Protein AF-A0A2D8VHN4-F1 (afdb_monomer_lite)

Foldseek 3Di:
DDQDKDKDKQWLQDCVSLVQDDPVNVVQCVVQVVHPSSVVSVVVSVVVCVVVAWDWDDDDPHIMTMTMHTD

pLDDT: mean 86.1, std 9.81, range [49.0, 97.56]

Radius of gyration: 14.1 Å; chains: 1; bounding box: 33×16×44 Å

Structure (mmCIF, N/CA/C/O backbone):
data_AF-A0A2D8VHN4-F1
#
_entry.id   AF-A0A2D8VHN4-F1
#
loop_
_atom_site.group_PDB
_atom_site.id
_atom_site.type_symbol
_atom_site.label_atom_id
_atom_site.label_alt_id
_atom_site.label_comp_id
_atom_site.label_asym_id
_atom_site.label_entity_id
_atom_site.label_seq_id
_atom_site.pdbx_PDB_ins_code
_atom_site.Cartn_x
_atom_site.Cartn_y
_atom_site.Cartn_z
_atom_site.occupancy
_atom_site.B_iso_or_equiv
_atom_site.auth_seq_id
_atom_site.auth_comp_id
_atom_site.auth_asym_id
_atom_site.auth_atom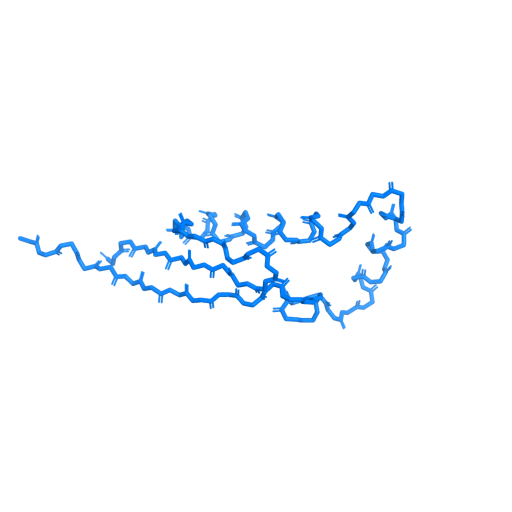_id
_atom_site.pdbx_PDB_model_num
ATOM 1 N N . MET A 1 1 ? -13.854 -3.510 27.796 1.00 49.00 1 MET A N 1
ATOM 2 C CA . MET A 1 1 ? -12.535 -3.054 27.315 1.00 49.00 1 MET A CA 1
ATOM 3 C C . MET A 1 1 ? -12.714 -2.755 25.840 1.00 49.00 1 MET A C 1
ATOM 5 O O . MET A 1 1 ? -13.070 -3.668 25.109 1.00 49.00 1 MET A O 1
ATOM 9 N N . GLY A 1 2 ? -12.678 -1.484 25.439 1.00 58.41 2 GLY A N 1
ATOM 10 C CA . GLY A 1 2 ? -12.849 -1.130 24.029 1.00 58.41 2 GLY A CA 1
ATOM 11 C C . GLY A 1 2 ? -11.611 -1.563 23.254 1.00 58.41 2 GLY A C 1
ATOM 12 O O . GLY A 1 2 ? -10.505 -1.243 23.676 1.00 58.41 2 GLY A O 1
ATOM 13 N N . ASN A 1 3 ? -11.792 -2.304 22.160 1.00 73.56 3 ASN A N 1
ATOM 14 C CA . ASN A 1 3 ? -10.717 -2.545 21.202 1.00 73.56 3 ASN A CA 1
ATOM 15 C C . ASN A 1 3 ? -10.455 -1.217 20.491 1.00 73.56 3 ASN A C 1
ATOM 17 O O . ASN A 1 3 ? -11.116 -0.908 19.498 1.00 73.56 3 ASN A O 1
ATOM 21 N N . ASN A 1 4 ? -9.573 -0.394 21.052 1.00 89.06 4 ASN A N 1
ATOM 22 C CA . ASN A 1 4 ? -9.205 0.863 20.428 1.00 89.06 4 ASN A CA 1
ATOM 23 C C . ASN A 1 4 ? -8.254 0.546 19.273 1.00 89.06 4 ASN A C 1
ATOM 25 O O . ASN A 1 4 ? -7.225 -0.100 19.455 1.00 89.06 4 ASN A O 1
ATOM 29 N N . TRP A 1 5 ? -8.647 0.964 18.078 1.00 94.50 5 TRP A N 1
ATOM 30 C CA . TRP A 1 5 ? -7.889 0.750 16.854 1.00 94.50 5 TRP A CA 1
ATOM 31 C C . TRP A 1 5 ? -7.280 2.068 16.399 1.00 94.50 5 TRP A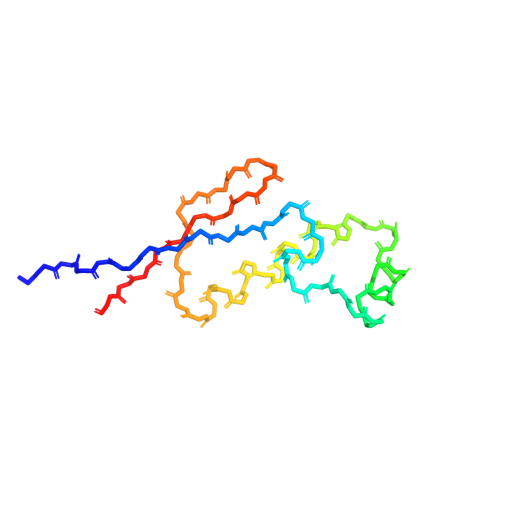 C 1
ATOM 33 O O . TRP A 1 5 ? -7.956 3.099 16.390 1.00 94.50 5 TRP A O 1
ATOM 43 N N . GLU A 1 6 ? -6.026 2.015 15.974 1.00 96.38 6 GLU A N 1
ATOM 44 C CA . GLU A 1 6 ? -5.389 3.070 15.194 1.00 96.38 6 GLU A CA 1
ATOM 45 C C . GLU A 1 6 ? -5.519 2.743 13.704 1.00 96.38 6 GLU A C 1
ATOM 47 O O . GLU A 1 6 ? -5.417 1.577 13.321 1.00 96.38 6 GLU A O 1
ATOM 52 N N . TYR A 1 7 ? -5.724 3.761 12.864 1.00 95.19 7 TYR A N 1
ATOM 53 C CA . TYR A 1 7 ? -5.853 3.620 11.411 1.00 95.19 7 TYR A CA 1
ATOM 54 C C . TYR A 1 7 ? -4.837 4.494 10.682 1.00 95.19 7 TYR A C 1
ATOM 56 O O . TYR A 1 7 ? -4.531 5.603 11.123 1.00 95.19 7 TYR A O 1
ATOM 64 N N . LYS A 1 8 ? -4.352 4.014 9.533 1.00 94.25 8 LYS A N 1
ATOM 65 C CA . LYS A 1 8 ? -3.404 4.737 8.679 1.00 94.25 8 LYS A CA 1
ATOM 66 C C . LYS A 1 8 ? -3.682 4.489 7.198 1.00 94.25 8 LYS A C 1
ATOM 68 O O . LYS A 1 8 ? -4.073 3.392 6.813 1.00 94.25 8 LYS A O 1
ATOM 73 N N . ILE A 1 9 ? -3.433 5.506 6.374 1.00 94.56 9 ILE A N 1
ATOM 74 C CA . ILE A 1 9 ? -3.453 5.423 4.908 1.00 94.56 9 ILE A CA 1
ATOM 75 C C . ILE A 1 9 ? -2.026 5.637 4.399 1.00 94.56 9 ILE A C 1
ATOM 77 O O . ILE A 1 9 ? -1.317 6.519 4.889 1.00 94.56 9 ILE A O 1
ATOM 81 N N . VAL A 1 10 ? -1.596 4.815 3.446 1.00 93.31 10 VAL A N 1
ATOM 82 C CA . VAL A 1 10 ? -0.259 4.852 2.840 1.00 93.31 10 VAL A CA 1
ATOM 83 C C . VAL A 1 10 ? -0.400 5.013 1.332 1.00 93.31 10 VAL A C 1
ATOM 85 O O . VAL A 1 10 ? -1.070 4.205 0.694 1.00 93.31 10 VAL A O 1
ATOM 88 N N . ASP A 1 11 ? 0.256 6.032 0.775 1.00 91.75 11 ASP A N 1
ATOM 89 C CA . ASP A 1 11 ? 0.312 6.286 -0.667 1.00 91.75 11 ASP A CA 1
ATOM 90 C C . ASP A 1 11 ? 1.369 5.387 -1.340 1.00 91.75 11 ASP A C 1
ATOM 92 O O . ASP A 1 11 ? 2.557 5.417 -1.016 1.00 91.75 11 ASP A O 1
ATOM 96 N N . LEU A 1 12 ? 0.903 4.579 -2.284 1.00 90.50 12 LEU A N 1
ATOM 97 C CA . LEU A 1 12 ? 1.623 3.611 -3.107 1.00 90.50 12 LEU A CA 1
ATOM 98 C C . LEU A 1 12 ? 1.545 3.957 -4.610 1.00 9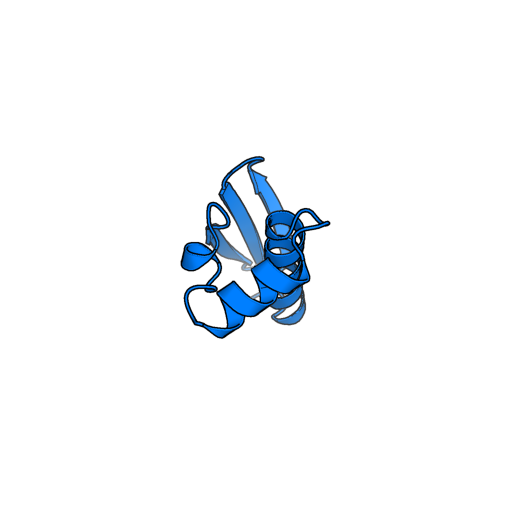0.50 12 LEU A C 1
ATOM 100 O O . LEU A 1 12 ? 1.793 3.089 -5.458 1.00 90.50 12 LEU A O 1
ATOM 104 N N . SER A 1 13 ? 1.156 5.185 -4.967 1.00 87.62 13 SER A N 1
ATOM 105 C CA . SER A 1 13 ? 0.955 5.631 -6.357 1.00 87.62 13 SER A CA 1
ATOM 106 C C . SER A 1 13 ? 2.253 5.694 -7.168 1.00 87.62 13 SER A C 1
ATOM 108 O O . SER A 1 13 ? 2.259 5.463 -8.378 1.00 87.62 13 SER A O 1
ATOM 110 N N . ASN A 1 14 ? 3.374 5.998 -6.515 1.00 85.50 14 ASN A N 1
ATOM 111 C CA . ASN A 1 14 ? 4.676 6.140 -7.156 1.00 85.50 14 ASN A CA 1
ATOM 112 C C . ASN A 1 14 ? 5.821 5.824 -6.180 1.00 85.50 14 ASN A C 1
ATOM 114 O O . ASN A 1 14 ? 5.621 5.737 -4.968 1.00 85.50 14 ASN A O 1
ATOM 118 N N . SER A 1 15 ? 7.032 5.639 -6.717 1.00 81.56 15 SER A N 1
ATOM 119 C CA . SER A 1 15 ? 8.197 5.240 -5.919 1.00 81.56 15 SER A CA 1
ATOM 120 C C . SER A 1 15 ? 8.539 6.275 -4.844 1.00 81.56 15 SER A C 1
ATOM 122 O O . SER A 1 15 ? 8.820 5.896 -3.714 1.00 81.56 15 SER A O 1
ATOM 124 N N . THR A 1 16 ? 8.426 7.569 -5.147 1.00 83.62 16 THR A N 1
ATOM 125 C CA . THR A 1 16 ? 8.705 8.648 -4.190 1.00 83.62 16 THR A CA 1
ATOM 126 C C . THR A 1 16 ? 7.750 8.611 -3.001 1.00 83.62 16 THR A C 1
ATOM 128 O O . THR A 1 16 ? 8.211 8.655 -1.863 1.00 83.62 16 THR A O 1
ATOM 131 N N . SER A 1 17 ? 6.443 8.455 -3.237 1.00 84.00 17 SER A N 1
ATOM 132 C CA . SER A 1 17 ? 5.442 8.310 -2.167 1.00 84.00 17 SER A CA 1
ATOM 133 C C . SER A 1 17 ? 5.695 7.079 -1.290 1.00 84.00 17 SER A C 1
ATOM 135 O O . SER A 1 17 ? 5.491 7.121 -0.079 1.00 84.00 17 SER A O 1
ATOM 137 N N . MET A 1 18 ? 6.224 6.007 -1.884 1.00 86.50 18 MET A N 1
ATOM 138 C CA . MET A 1 18 ? 6.644 4.794 -1.177 1.00 86.50 18 MET A CA 1
ATOM 139 C C . MET A 1 18 ? 7.964 4.953 -0.392 1.00 86.50 18 MET A C 1
ATOM 141 O O . MET A 1 18 ? 8.362 4.033 0.321 1.00 86.50 18 MET A O 1
ATOM 145 N N . GLY A 1 19 ? 8.638 6.105 -0.487 1.00 83.19 19 GLY A N 1
ATOM 146 C CA . GLY A 1 19 ? 9.925 6.376 0.167 1.00 83.19 19 GLY A CA 1
ATOM 147 C C . GLY A 1 19 ? 11.154 6.012 -0.671 1.00 83.19 19 GLY A C 1
ATOM 148 O O . GLY A 1 19 ? 12.274 6.040 -0.165 1.00 83.19 19 GLY A O 1
ATOM 149 N N . PHE A 1 20 ? 10.961 5.694 -1.949 1.00 80.50 20 PHE A N 1
ATOM 150 C CA . PHE A 1 20 ? 12.002 5.336 -2.905 1.00 80.50 20 PHE A CA 1
ATOM 151 C C . PHE A 1 20 ? 12.262 6.510 -3.867 1.00 80.50 20 PHE A C 1
ATOM 153 O O . PHE A 1 20 ? 11.636 6.635 -4.928 1.00 80.50 20 PHE A O 1
ATOM 160 N N . SER A 1 21 ? 13.168 7.410 -3.478 1.00 70.12 21 SER A N 1
ATOM 161 C CA . SER A 1 21 ? 13.551 8.593 -4.271 1.00 70.12 21 SER A CA 1
ATOM 162 C C . SER A 1 21 ? 15.057 8.887 -4.256 1.00 70.12 21 SER A C 1
ATOM 164 O O . SER A 1 21 ? 15.468 10.022 -4.492 1.00 70.12 21 SER A O 1
ATOM 166 N N . ASN A 1 22 ? 15.886 7.891 -3.937 1.00 74.25 22 ASN A N 1
ATOM 167 C CA . ASN A 1 22 ? 17.342 8.018 -3.824 1.00 74.25 22 ASN A CA 1
ATOM 168 C C . ASN A 1 22 ? 18.071 7.227 -4.937 1.00 74.25 22 ASN A C 1
ATOM 170 O O . ASN A 1 22 ? 17.444 6.433 -5.633 1.00 74.25 22 ASN A O 1
ATOM 174 N N . PRO A 1 23 ? 19.392 7.400 -5.127 1.00 72.81 23 PRO A N 1
ATOM 175 C CA . PRO A 1 23 ? 20.146 6.650 -6.138 1.00 72.81 23 PRO A CA 1
ATOM 176 C C . PRO A 1 23 ? 20.008 5.119 -6.026 1.00 72.81 23 PRO A C 1
ATOM 178 O O . PRO A 1 23 ? 19.924 4.442 -7.046 1.00 72.81 23 PRO A O 1
ATOM 181 N N . GLU A 1 24 ? 19.887 4.581 -4.807 1.00 68.31 24 GLU A N 1
ATOM 182 C CA . GLU A 1 24 ? 19.664 3.145 -4.549 1.00 68.31 24 GLU A CA 1
ATOM 183 C C . GLU A 1 24 ? 18.342 2.639 -5.160 1.00 68.31 24 GLU A C 1
ATOM 185 O O . GLU A 1 24 ? 18.240 1.502 -5.617 1.00 68.31 24 GLU A O 1
ATOM 190 N N . THR A 1 25 ? 17.329 3.506 -5.235 1.00 77.00 25 THR A N 1
ATOM 191 C CA . THR A 1 25 ? 16.046 3.223 -5.892 1.00 77.00 25 THR A CA 1
ATOM 192 C C . THR A 1 25 ? 16.207 3.031 -7.398 1.00 77.00 25 THR A C 1
ATOM 194 O O . THR A 1 25 ? 15.565 2.162 -7.988 1.00 77.00 25 THR A O 1
ATOM 197 N N . GLU A 1 26 ? 17.037 3.851 -8.040 1.00 80.81 26 GLU A N 1
ATOM 198 C CA . GLU A 1 26 ? 17.262 3.762 -9.484 1.00 80.81 26 GLU A CA 1
ATOM 199 C C . GLU A 1 26 ? 18.090 2.525 -9.842 1.00 80.81 26 GLU A C 1
ATOM 201 O O . GLU A 1 26 ? 17.808 1.867 -10.845 1.00 80.81 26 GLU A O 1
ATOM 206 N N . GLU A 1 27 ? 19.036 2.141 -8.982 1.00 82.44 27 GLU A N 1
ATOM 207 C CA . GLU A 1 27 ? 19.751 0.870 -9.102 1.00 82.44 27 GLU A CA 1
ATOM 208 C C . GLU A 1 27 ? 18.801 -0.328 -8.949 1.00 82.44 27 GLU A C 1
ATOM 210 O O . GLU A 1 27 ? 18.811 -1.239 -9.779 1.00 82.44 27 GLU A O 1
ATOM 215 N N . PHE A 1 28 ? 17.898 -0.295 -7.962 1.00 80.50 28 PHE A N 1
ATOM 216 C CA . PHE A 1 28 ? 16.865 -1.321 -7.801 1.00 80.50 28 PHE A CA 1
ATOM 217 C C . PHE A 1 28 ? 15.989 -1.447 -9.055 1.00 80.50 28 PHE A C 1
ATOM 219 O O . PHE A 1 28 ? 15.824 -2.550 -9.579 1.00 80.50 28 PHE A O 1
ATOM 226 N N . LYS A 1 29 ? 15.474 -0.329 -9.585 1.00 81.50 29 LYS A N 1
ATOM 227 C CA . LYS A 1 29 ? 14.686 -0.318 -10.831 1.00 81.50 29 LYS A CA 1
ATOM 228 C C . LYS A 1 29 ? 15.485 -0.874 -12.003 1.00 81.50 29 LYS A C 1
ATOM 230 O O . LYS A 1 29 ? 14.929 -1.592 -12.831 1.00 81.50 29 LYS A O 1
ATOM 235 N N . ALA A 1 30 ? 16.778 -0.554 -12.083 1.00 81.56 30 ALA A N 1
ATOM 236 C CA . ALA A 1 30 ? 17.643 -1.035 -13.148 1.00 81.56 30 ALA A CA 1
ATOM 237 C C . ALA A 1 30 ? 17.877 -2.552 -13.084 1.00 81.56 30 ALA A C 1
ATOM 239 O O . ALA A 1 30 ? 17.886 -3.205 -14.130 1.00 81.56 30 ALA A O 1
ATOM 240 N N . ASN A 1 31 ? 17.995 -3.100 -11.875 1.00 82.50 31 ASN A N 1
ATOM 241 C CA . ASN A 1 31 ? 18.182 -4.530 -11.632 1.00 82.50 31 ASN A CA 1
ATOM 242 C C . ASN A 1 31 ? 16.885 -5.340 -11.812 1.00 82.50 31 ASN A C 1
ATOM 244 O O . ASN A 1 31 ? 16.948 -6.518 -12.156 1.00 82.50 31 ASN A O 1
ATOM 248 N N . HIS A 1 32 ? 15.717 -4.704 -11.672 1.00 78.81 32 HIS A N 1
ATOM 249 C CA . HIS A 1 32 ? 14.401 -5.343 -11.794 1.00 78.81 32 HIS A CA 1
ATOM 250 C C . HIS A 1 32 ? 13.645 -4.930 -13.069 1.00 78.81 32 HIS A C 1
ATOM 252 O O . HIS A 1 32 ? 12.427 -5.053 -13.133 1.00 78.81 32 HIS A O 1
ATOM 258 N N . LYS A 1 33 ? 14.344 -4.481 -14.126 1.00 74.44 33 LYS A N 1
ATOM 259 C CA . LYS A 1 33 ? 13.719 -4.078 -15.410 1.00 74.44 33 LYS A CA 1
ATOM 260 C C . LYS A 1 33 ? 12.892 -5.179 -16.082 1.00 74.44 33 LYS A C 1
ATOM 262 O O . LYS A 1 33 ? 11.997 -4.868 -16.860 1.00 74.44 33 LYS A O 1
ATOM 267 N N . ASN A 1 34 ? 13.213 -6.442 -15.807 1.00 78.38 34 ASN A N 1
ATOM 268 C CA . ASN A 1 34 ? 12.531 -7.607 -16.379 1.00 78.38 34 ASN A CA 1
ATOM 269 C C . ASN A 1 34 ? 11.330 -8.075 -15.538 1.00 78.38 34 ASN A C 1
ATOM 271 O O . ASN A 1 34 ? 10.687 -9.061 -15.890 1.00 78.38 34 ASN A O 1
ATOM 275 N N . VAL A 1 35 ? 11.044 -7.392 -14.429 1.00 78.44 35 VAL A N 1
ATOM 276 C CA . VAL A 1 35 ? 9.945 -7.677 -13.504 1.00 78.44 35 VAL A CA 1
ATOM 277 C C . VAL A 1 35 ? 9.120 -6.406 -13.315 1.00 78.44 35 VAL A C 1
ATOM 279 O O . VAL A 1 35 ? 9.573 -5.299 -13.615 1.00 78.44 35 VAL A O 1
ATOM 282 N N . ASP A 1 36 ? 7.895 -6.540 -12.811 1.00 85.38 36 ASP A N 1
ATOM 283 C CA . ASP A 1 36 ? 7.122 -5.371 -12.396 1.00 85.38 36 ASP A CA 1
ATOM 284 C C . ASP A 1 36 ? 7.708 -4.811 -11.090 1.00 85.38 36 ASP A C 1
ATOM 286 O O . ASP A 1 36 ? 7.247 -5.098 -9.985 1.00 85.38 36 ASP A O 1
ATOM 290 N N . TRP A 1 37 ? 8.774 -4.019 -11.216 1.00 83.81 37 TRP A N 1
ATOM 291 C CA . TRP A 1 37 ? 9.482 -3.416 -10.086 1.00 83.81 37 TRP A CA 1
ATOM 292 C C . TRP A 1 37 ? 8.558 -2.573 -9.196 1.00 83.81 37 TRP A C 1
ATOM 294 O O . TRP A 1 37 ? 8.833 -2.414 -8.006 1.00 83.81 37 TRP A O 1
ATOM 304 N N . LYS A 1 38 ? 7.449 -2.038 -9.737 1.00 83.50 38 LYS A N 1
ATOM 305 C CA . LYS A 1 38 ? 6.460 -1.299 -8.938 1.00 83.50 38 LYS A CA 1
ATOM 306 C C . LYS A 1 38 ? 5.734 -2.237 -7.987 1.00 83.50 38 LYS A C 1
ATOM 308 O O . LYS A 1 38 ? 5.529 -1.877 -6.829 1.00 83.50 38 LYS A O 1
ATOM 313 N N . LEU A 1 39 ? 5.364 -3.424 -8.463 1.00 85.94 39 LEU A N 1
ATOM 314 C CA . LEU A 1 39 ? 4.742 -4.452 -7.636 1.00 85.94 39 LEU A CA 1
ATOM 315 C C . LEU A 1 39 ? 5.690 -4.911 -6.522 1.00 85.94 39 LEU A C 1
ATOM 317 O O . LEU A 1 39 ? 5.273 -5.014 -5.370 1.00 85.94 39 LEU A O 1
ATOM 321 N N . GLU A 1 40 ? 6.969 -5.123 -6.831 1.00 87.00 40 GLU A N 1
ATOM 322 C CA . GLU A 1 40 ? 7.955 -5.484 -5.807 1.00 87.00 40 GLU A CA 1
ATOM 323 C C . GLU A 1 40 ? 8.135 -4.386 -4.755 1.00 87.00 40 GLU A C 1
ATOM 325 O O . GLU A 1 40 ? 8.079 -4.667 -3.558 1.00 87.00 40 GLU A O 1
ATOM 330 N N . MET A 1 41 ? 8.269 -3.126 -5.178 1.00 87.25 41 MET A N 1
ATOM 331 C CA . MET A 1 41 ? 8.358 -1.988 -4.260 1.00 87.25 41 MET A CA 1
ATOM 332 C C . MET A 1 41 ? 7.137 -1.877 -3.353 1.00 87.25 41 MET A C 1
ATOM 334 O O . MET A 1 41 ? 7.284 -1.676 -2.145 1.00 87.25 41 MET A O 1
ATOM 338 N N . ARG A 1 42 ? 5.934 -2.069 -3.906 1.00 89.25 42 ARG A N 1
ATOM 339 C CA . ARG A 1 42 ? 4.702 -2.128 -3.113 1.00 89.25 42 ARG A CA 1
ATOM 340 C C . ARG A 1 42 ? 4.781 -3.228 -2.065 1.00 89.25 42 ARG A C 1
ATOM 342 O O . ARG A 1 42 ? 4.548 -2.952 -0.893 1.00 89.25 42 ARG A O 1
ATOM 349 N N . ASN A 1 43 ? 5.168 -4.440 -2.453 1.00 90.38 43 ASN A N 1
ATOM 350 C CA . ASN A 1 43 ? 5.281 -5.565 -1.525 1.00 90.38 43 ASN A CA 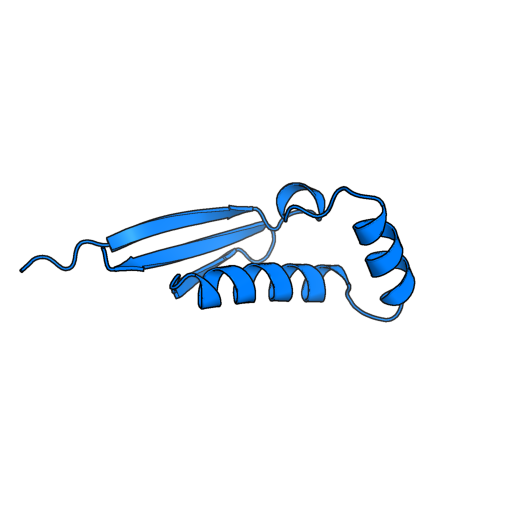1
ATOM 351 C C . ASN A 1 43 ? 6.296 -5.299 -0.405 1.00 90.38 43 ASN A C 1
ATOM 353 O O . ASN A 1 43 ? 6.022 -5.626 0.748 1.00 90.38 43 ASN A O 1
ATOM 357 N N . ILE A 1 44 ? 7.427 -4.650 -0.702 1.00 90.56 44 ILE A N 1
ATOM 358 C CA . ILE A 1 44 ? 8.406 -4.231 0.315 1.00 90.56 44 ILE A CA 1
ATOM 359 C C . ILE A 1 44 ? 7.758 -3.282 1.332 1.00 90.56 44 ILE A C 1
ATOM 361 O O . ILE A 1 44 ? 7.893 -3.491 2.541 1.00 90.56 44 ILE A O 1
ATOM 365 N N . VAL A 1 45 ? 7.021 -2.268 0.866 1.00 91.62 45 VAL A N 1
ATOM 366 C CA . VAL A 1 45 ? 6.327 -1.318 1.751 1.00 91.62 45 VAL A CA 1
ATOM 367 C C . VAL A 1 45 ? 5.267 -2.023 2.599 1.00 91.62 45 VAL A C 1
ATOM 369 O O . VAL A 1 45 ? 5.237 -1.831 3.815 1.00 91.62 45 VAL A O 1
ATOM 372 N N . LEU A 1 46 ? 4.425 -2.862 1.992 1.00 93.38 46 LEU A N 1
ATOM 373 C CA . LEU A 1 46 ? 3.377 -3.604 2.701 1.00 93.38 46 LEU A CA 1
ATOM 374 C C . LEU A 1 46 ? 3.969 -4.526 3.780 1.00 93.38 46 LEU A C 1
ATOM 376 O O . LEU A 1 46 ? 3.493 -4.527 4.915 1.00 93.38 46 LEU A O 1
ATOM 380 N N . ASN A 1 47 ? 5.043 -5.251 3.458 1.00 94.56 47 ASN A N 1
ATOM 381 C CA . ASN A 1 47 ? 5.718 -6.150 4.398 1.00 94.56 47 ASN A CA 1
ATOM 382 C C . ASN A 1 47 ? 6.363 -5.396 5.566 1.00 94.56 47 ASN A C 1
ATOM 384 O O . ASN A 1 47 ? 6.327 -5.880 6.699 1.00 94.56 47 ASN A O 1
ATOM 388 N N . LYS A 1 48 ? 6.916 -4.202 5.317 1.00 94.81 48 LYS A N 1
ATOM 389 C CA . LYS A 1 48 ? 7.428 -3.330 6.382 1.00 94.81 48 LYS A CA 1
ATOM 390 C C . LYS A 1 48 ? 6.319 -2.974 7.372 1.00 94.81 48 LYS A C 1
ATOM 392 O O . LYS A 1 48 ? 6.492 -3.174 8.567 1.00 94.81 48 LYS A O 1
ATOM 397 N N . TYR A 1 49 ? 5.161 -2.534 6.879 1.00 95.00 49 TYR A N 1
ATOM 398 C CA . TYR A 1 49 ? 4.015 -2.225 7.740 1.00 95.00 49 TYR A CA 1
ATOM 399 C C . TYR A 1 49 ? 3.503 -3.448 8.505 1.00 95.00 49 TYR A C 1
ATOM 401 O O . TYR A 1 49 ? 3.243 -3.341 9.703 1.00 95.00 49 TYR A O 1
ATOM 409 N N . GLY A 1 50 ? 3.433 -4.613 7.856 1.00 95.31 50 GLY A N 1
ATOM 410 C CA . GLY A 1 50 ? 3.111 -5.873 8.531 1.00 95.31 50 GLY A CA 1
ATOM 411 C C . GLY A 1 50 ? 4.080 -6.196 9.673 1.00 95.31 50 GLY A C 1
ATOM 412 O O . GLY A 1 50 ? 3.655 -6.586 10.758 1.00 95.31 50 GLY A O 1
ATOM 413 N N . SER A 1 51 ? 5.376 -5.964 9.457 1.00 96.19 51 SER A N 1
ATOM 414 C CA . SER A 1 51 ? 6.425 -6.172 10.467 1.00 96.19 51 SER A CA 1
ATOM 415 C C . SER A 1 51 ? 6.327 -5.174 11.627 1.00 96.19 51 SER A C 1
ATOM 417 O O . SER A 1 51 ? 6.614 -5.527 12.768 1.00 96.19 51 SER A O 1
ATOM 419 N N . ASP A 1 52 ? 5.850 -3.958 11.351 1.00 95.62 52 ASP A N 1
ATOM 420 C CA . ASP A 1 52 ? 5.578 -2.905 12.338 1.00 95.62 52 ASP A CA 1
ATOM 421 C C . ASP A 1 52 ? 4.249 -3.121 13.106 1.00 95.62 52 ASP A C 1
ATOM 423 O O . ASP A 1 52 ? 3.827 -2.260 13.886 1.00 95.62 52 ASP A O 1
ATOM 427 N N . GLY A 1 53 ? 3.567 -4.254 12.887 1.00 95.94 53 GLY A N 1
ATOM 428 C CA . GLY A 1 53 ? 2.328 -4.629 13.575 1.00 95.94 53 GLY A CA 1
ATOM 429 C C . GLY A 1 53 ? 1.052 -4.052 12.958 1.00 95.94 53 GLY A C 1
ATOM 430 O O . GLY A 1 53 ? 0.001 -4.074 13.599 1.00 95.94 53 GLY A O 1
ATOM 431 N N . TRP A 1 54 ? 1.121 -3.521 11.736 1.00 97.56 54 TRP A N 1
ATOM 432 C CA . TRP A 1 54 ? -0.055 -3.047 11.013 1.00 97.56 54 TRP A CA 1
ATOM 433 C C . TRP A 1 54 ? -0.716 -4.170 10.214 1.00 97.56 54 TRP A C 1
ATOM 435 O O . TRP A 1 54 ? -0.081 -4.881 9.441 1.00 97.56 54 TRP A O 1
ATOM 445 N N . GLU A 1 55 ? -2.032 -4.269 10.338 1.00 96.50 55 GLU A N 1
ATOM 446 C CA . GLU A 1 55 ? -2.878 -5.155 9.550 1.00 96.50 55 GLU A CA 1
ATOM 447 C C . GLU A 1 55 ? -3.385 -4.427 8.306 1.00 96.50 55 GLU A C 1
ATOM 449 O O . GLU A 1 55 ? -3.941 -3.328 8.403 1.00 96.50 55 GLU A O 1
ATOM 454 N N . LEU A 1 56 ? -3.235 -5.052 7.137 1.00 95.56 56 LEU A N 1
ATOM 455 C CA . LEU A 1 56 ? -3.811 -4.545 5.896 1.00 95.56 56 LEU A CA 1
ATOM 456 C C . LEU A 1 56 ? -5.334 -4.743 5.900 1.00 95.56 56 LEU A C 1
ATOM 458 O O . LEU A 1 56 ? -5.822 -5.861 6.050 1.00 95.56 56 LEU A O 1
ATOM 462 N N . VAL A 1 57 ? -6.081 -3.658 5.700 1.00 95.50 57 VAL A N 1
ATOM 463 C CA . VAL A 1 57 ? -7.551 -3.656 5.641 1.00 95.50 57 VAL A CA 1
ATOM 464 C C . VAL A 1 57 ? -8.038 -3.705 4.198 1.00 95.50 57 VAL A C 1
ATOM 466 O O . VAL A 1 57 ? -8.926 -4.485 3.864 1.00 95.50 57 VAL A O 1
ATOM 469 N N . SER A 1 58 ? -7.482 -2.850 3.340 1.00 93.62 58 SER A N 1
ATOM 470 C CA . SER A 1 58 ? -7.817 -2.812 1.916 1.00 93.62 58 SER A CA 1
ATOM 471 C C . SER A 1 58 ? -6.723 -2.122 1.111 1.00 93.62 58 SER A C 1
ATOM 473 O O . SER A 1 58 ? -5.903 -1.379 1.657 1.00 93.62 58 SER A O 1
ATOM 475 N N . ILE A 1 59 ? -6.731 -2.373 -0.193 1.00 90.44 59 ILE A N 1
ATOM 476 C CA . ILE A 1 59 ? -5.910 -1.685 -1.182 1.00 90.44 59 ILE A CA 1
ATOM 477 C C . ILE A 1 59 ? -6.857 -1.174 -2.262 1.00 90.44 59 IL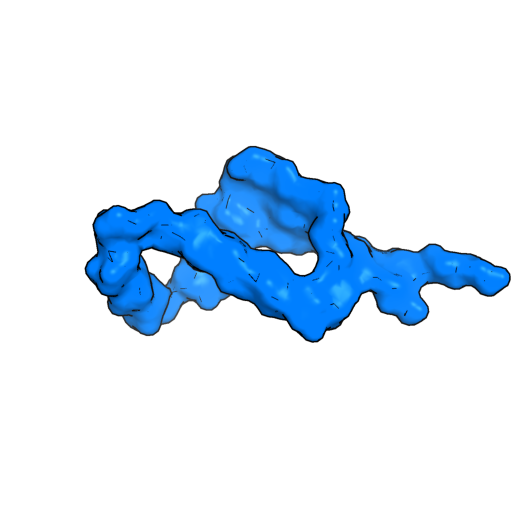E A C 1
ATOM 479 O O . ILE A 1 59 ? -7.621 -1.949 -2.836 1.00 90.44 59 ILE A O 1
ATOM 483 N N . ASP A 1 60 ? -6.808 0.128 -2.517 1.00 86.00 60 ASP A N 1
ATOM 484 C CA . ASP A 1 60 ? -7.285 0.692 -3.776 1.00 86.00 60 ASP A CA 1
ATOM 485 C C . ASP A 1 60 ? -6.358 0.182 -4.889 1.00 86.00 60 ASP A C 1
ATOM 487 O O . ASP A 1 60 ? -5.135 0.230 -4.738 1.00 86.00 60 ASP A O 1
ATOM 491 N N . ALA A 1 61 ? -6.952 -0.302 -5.984 1.00 67.06 61 ALA A N 1
ATOM 492 C CA . ALA A 1 61 ? -6.261 -0.870 -7.138 1.00 67.06 61 ALA A CA 1
ATOM 493 C C . ALA A 1 61 ? -5.035 -0.048 -7.580 1.00 67.06 61 ALA A C 1
ATOM 495 O O . ALA A 1 61 ? -4.009 -0.631 -7.948 1.00 67.06 61 ALA A O 1
ATOM 496 N N . ASP A 1 62 ? -5.088 1.282 -7.455 1.00 67.38 62 ASP A N 1
ATOM 497 C CA . ASP A 1 62 ? -4.105 2.140 -8.104 1.00 67.38 62 ASP A CA 1
ATOM 498 C C . ASP A 1 62 ? -3.185 2.921 -7.172 1.00 67.38 62 ASP A C 1
ATOM 500 O O . ASP A 1 62 ? -2.084 3.265 -7.612 1.00 67.38 62 ASP A O 1
ATOM 504 N N . SER A 1 63 ? -3.533 3.187 -5.909 1.00 82.12 63 SER A N 1
ATOM 505 C CA . SER A 1 63 ? -2.748 4.196 -5.180 1.00 82.12 63 SER A CA 1
ATOM 506 C C . SER A 1 63 ? -2.626 4.073 -3.676 1.00 82.12 63 SER A C 1
ATO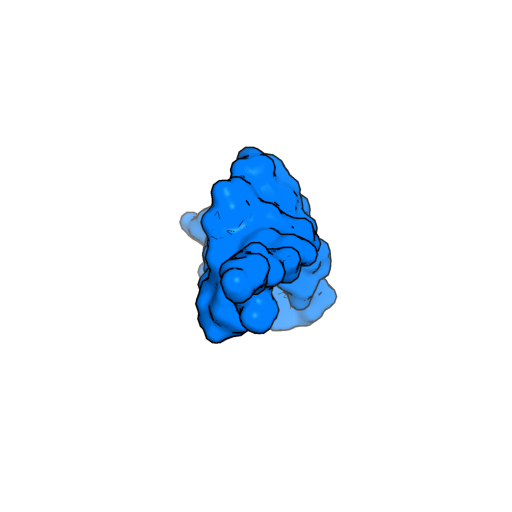M 508 O O . SER A 1 63 ? -1.655 4.602 -3.153 1.00 82.12 63 SER A O 1
ATOM 510 N N . SER A 1 64 ? -3.542 3.427 -2.959 1.00 91.00 64 SER A N 1
ATOM 511 C CA . SER A 1 64 ? -3.592 3.597 -1.501 1.00 91.00 64 SER A CA 1
ATOM 512 C C . SER A 1 64 ? -3.810 2.290 -0.755 1.00 91.00 64 SER A C 1
ATOM 514 O O . SER A 1 64 ? -4.706 1.515 -1.085 1.00 91.00 64 SER A O 1
ATOM 516 N N . ALA A 1 65 ? -3.015 2.067 0.291 1.00 94.81 65 ALA A N 1
ATOM 517 C CA . ALA A 1 65 ? -3.207 0.977 1.239 1.00 94.81 65 ALA A CA 1
ATOM 518 C C . ALA A 1 65 ? -3.745 1.510 2.569 1.00 94.81 65 ALA A C 1
ATOM 520 O O . ALA A 1 65 ? -3.225 2.475 3.135 1.00 94.81 65 ALA A O 1
ATOM 521 N N . TYR A 1 66 ? -4.782 0.850 3.071 1.00 95.62 66 TYR A N 1
ATOM 522 C CA . TYR A 1 66 ? -5.438 1.165 4.331 1.00 95.62 66 TYR A CA 1
ATOM 523 C C . TYR A 1 66 ? -5.022 0.138 5.373 1.00 95.62 66 TYR A C 1
ATOM 525 O O . TYR A 1 66 ? -5.193 -1.063 5.161 1.00 95.62 66 TYR A O 1
ATOM 533 N N . PHE A 1 67 ? -4.522 0.612 6.506 1.00 96.88 67 PHE A N 1
ATOM 534 C CA . PHE A 1 67 ? -4.041 -0.219 7.598 1.00 96.88 67 PHE A CA 1
ATOM 535 C C . PHE A 1 67 ? -4.756 0.090 8.906 1.00 96.88 67 PHE A C 1
ATOM 537 O O . PHE A 1 67 ? -5.233 1.208 9.126 1.00 96.88 67 PHE A O 1
ATOM 544 N N . ARG A 1 68 ? -4.756 -0.893 9.805 1.00 96.75 68 ARG A N 1
ATOM 545 C CA . ARG A 1 68 ? -5.132 -0.716 11.209 1.00 96.75 68 ARG A CA 1
ATOM 546 C C . ARG A 1 68 ? -4.168 -1.444 12.140 1.00 96.75 68 ARG A C 1
ATOM 548 O O . ARG A 1 68 ? -3.516 -2.389 11.712 1.00 96.75 68 ARG A O 1
ATOM 555 N N . ARG A 1 69 ? -4.119 -1.066 13.412 1.00 96.00 69 ARG A N 1
ATOM 556 C CA . ARG A 1 69 ? -3.470 -1.859 14.472 1.00 96.00 69 ARG A CA 1
ATOM 557 C C . ARG A 1 69 ? -4.168 -1.658 15.810 1.00 96.00 69 ARG A C 1
ATOM 559 O O . ARG A 1 69 ? -4.828 -0.635 16.007 1.00 96.00 69 ARG A O 1
ATOM 566 N N . GLN A 1 70 ? -4.044 -2.629 16.708 1.00 93.56 70 GLN A N 1
ATOM 567 C CA . GLN A 1 70 ? -4.515 -2.463 18.083 1.00 93.56 70 GLN A CA 1
ATOM 568 C C . GLN A 1 70 ? -3.613 -1.475 18.832 1.00 93.56 70 GLN A C 1
ATOM 570 O O . GLN A 1 70 ? -2.395 -1.497 18.644 1.00 93.56 70 GLN A O 1
ATOM 575 N N . LEU A 1 71 ? -4.231 -0.610 19.643 1.00 86.50 71 LEU A N 1
ATOM 576 C CA . LEU A 1 71 ? -3.547 0.275 20.591 1.00 86.50 71 LEU A CA 1
ATOM 577 C C . LEU A 1 71 ? -3.182 -0.447 21.891 1.00 86.50 71 LEU A C 1
ATOM 579 O O . LEU A 1 71 ? -4.001 -1.276 22.352 1.00 86.50 71 LEU A O 1
#

Sequence (71 aa):
MGNNWEYKIVDLSNSTSMGFSNPETEEFKANHKNVDWKLEMRNIVLNKYGSDGWELVSIDADSSAYFRRQL

Secondary structure (DSSP, 8-state):
----EEEEEEE-SSTTTTT--SHHHHHHHHHTTTS-HHHHHHHHHHHHHHHTTPEEEEE-SSSEEEEEEE-